Protein AF-A0A5V7L2M1-F1 (afdb_monomer_lite)

Organism: Salmonella hadar (NCBI:txid149385)

pLDDT: mean 93.15, std 5.22, range [58.5, 97.56]

Radius of gyration: 19.1 Å; chains: 1; bounding box: 48×19×46 Å

Sequence (79 aa):
MAMNSEQANAFKAGSGIDPTVLNKFVLGFVLSVLFLWFAWSVLVVFRGWRAGKVTEQNALHFFISTAILVVFSVWMFAS

InterPro domains:
  IPR021676 Protein of unknown function DUF3262 [PF11660] (3-78)
  IPR021676 Protein of unknown function DUF3262 [TIGR03758] (4-79)

Secondary structure (DSSP, 8-state):
-PPPHHHHHHHHHHHSS-HHHHHHHHHHHHHHHHHHHHHHHHHHHHHHHHTTSS-HHHHHHHHHHHHHHHHHHHHHHH-

Foldseek 3Di:
DDQDPVRQVVCCVVPVDRPVVVLVVVLVVVLVVLVVVLVVVLVVLVVCVVVVNHDPVRSVVVNVVSVVVSVCSCVVRVD

Structure (mmCIF, N/CA/C/O backbone):
data_AF-A0A5V7L2M1-F1
#
_entry.id   AF-A0A5V7L2M1-F1
#
loop_
_atom_site.group_PDB
_atom_site.id
_atom_site.type_symbol
_atom_site.label_atom_id
_atom_site.label_alt_id
_atom_site.label_comp_id
_atom_site.label_asym_id
_atom_site.label_entity_id
_atom_site.label_seq_id
_atom_site.pdbx_PDB_ins_code
_atom_site.Cartn_x
_atom_site.Cartn_y
_atom_site.Cartn_z
_atom_site.occupancy
_atom_site.B_iso_or_equiv
_atom_site.auth_seq_id
_atom_site.auth_comp_id
_atom_site.auth_asym_id
_atom_site.auth_atom_id
_atom_site.pdbx_PDB_model_num
ATOM 1 N N . MET A 1 1 ? 24.079 -3.804 -4.883 1.00 58.50 1 MET A N 1
ATOM 2 C CA . MET A 1 1 ? 24.904 -3.430 -6.051 1.00 58.50 1 MET A CA 1
ATOM 3 C C . MET A 1 1 ? 23.946 -3.021 -7.156 1.00 58.50 1 MET A C 1
ATOM 5 O O . MET A 1 1 ? 23.061 -3.809 -7.462 1.00 58.50 1 MET A O 1
ATOM 9 N N . ALA A 1 2 ? 24.020 -1.783 -7.647 1.00 79.56 2 ALA A N 1
ATOM 10 C CA . ALA A 1 2 ? 23.168 -1.343 -8.752 1.00 79.56 2 ALA A CA 1
ATOM 11 C C . ALA A 1 2 ? 23.607 -2.030 -10.058 1.00 79.56 2 ALA A C 1
ATOM 13 O O . ALA A 1 2 ? 24.784 -2.361 -10.206 1.00 79.56 2 ALA A O 1
ATOM 14 N N . MET A 1 3 ? 22.661 -2.263 -10.971 1.00 86.75 3 MET A N 1
ATOM 15 C CA . MET A 1 3 ? 22.939 -2.838 -12.290 1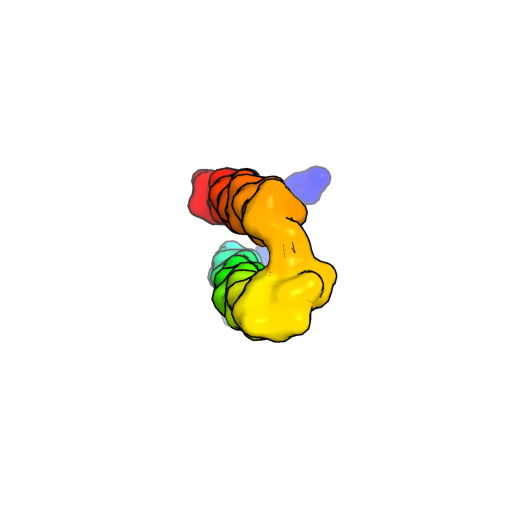.00 86.75 3 MET A CA 1
ATOM 16 C C . MET A 1 3 ? 23.914 -1.930 -13.050 1.00 86.75 3 MET A C 1
ATOM 18 O O . MET A 1 3 ? 23.687 -0.722 -13.129 1.00 86.75 3 MET A O 1
ATOM 22 N N . ASN A 1 4 ? 24.996 -2.495 -13.588 1.00 92.44 4 ASN A N 1
ATOM 23 C CA . ASN A 1 4 ? 25.931 -1.730 -14.413 1.00 92.44 4 ASN A CA 1
ATOM 24 C C . ASN A 1 4 ? 25.403 -1.577 -15.857 1.00 92.44 4 ASN A C 1
ATOM 26 O O . ASN A 1 4 ? 24.425 -2.215 -16.257 1.00 92.44 4 ASN A O 1
ATOM 30 N N . SER A 1 5 ? 26.034 -0.708 -16.646 1.00 90.69 5 SER A N 1
ATOM 31 C CA . SER A 1 5 ? 25.599 -0.402 -18.017 1.00 90.69 5 SER A CA 1
ATOM 32 C C . SER A 1 5 ? 25.611 -1.624 -18.941 1.00 90.69 5 SER A C 1
ATOM 34 O O . SER A 1 5 ? 24.703 -1.784 -19.755 1.00 90.69 5 SER A O 1
ATOM 36 N N . GLU A 1 6 ? 26.596 -2.512 -18.801 1.00 93.69 6 GLU A N 1
ATOM 37 C CA . GLU A 1 6 ? 26.696 -3.747 -19.589 1.00 93.69 6 GLU A CA 1
ATOM 38 C C . GLU A 1 6 ? 25.533 -4.700 -19.294 1.00 93.69 6 GLU A C 1
ATOM 40 O O . GLU A 1 6 ? 24.907 -5.222 -20.215 1.00 93.69 6 GLU A O 1
ATOM 45 N N . GLN A 1 7 ? 25.181 -4.868 -18.018 1.00 93.06 7 GLN A N 1
ATOM 46 C CA . GLN A 1 7 ? 24.046 -5.680 -17.582 1.00 93.06 7 GLN A CA 1
ATOM 47 C C . GLN A 1 7 ? 22.710 -5.104 -18.068 1.00 93.06 7 GLN A C 1
ATOM 49 O O . GLN A 1 7 ? 21.859 -5.858 -18.540 1.00 93.06 7 GLN A O 1
ATOM 54 N N . ALA A 1 8 ? 22.531 -3.781 -17.999 1.00 92.75 8 ALA A N 1
ATOM 55 C CA . ALA A 1 8 ? 21.326 -3.119 -18.498 1.00 92.75 8 ALA A CA 1
ATOM 56 C C . ALA A 1 8 ? 21.169 -3.291 -20.016 1.00 92.75 8 ALA A C 1
ATOM 58 O O . ALA A 1 8 ? 20.077 -3.599 -20.498 1.00 92.7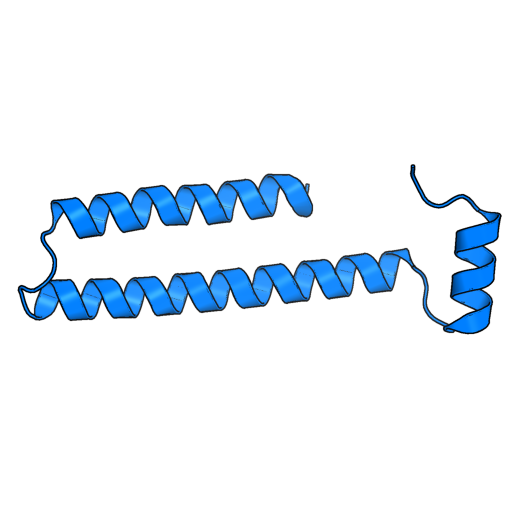5 8 ALA A O 1
ATOM 59 N N . ASN A 1 9 ? 22.267 -3.161 -20.766 1.00 92.50 9 ASN A N 1
ATOM 60 C CA . ASN A 1 9 ? 22.279 -3.357 -22.213 1.00 92.50 9 ASN A CA 1
ATOM 61 C C . ASN A 1 9 ? 22.010 -4.813 -22.599 1.00 92.50 9 ASN A C 1
ATOM 63 O O . ASN A 1 9 ? 21.196 -5.061 -23.486 1.00 92.50 9 ASN A O 1
ATOM 67 N N . ALA A 1 10 ? 22.632 -5.775 -21.913 1.00 92.44 10 ALA A N 1
ATOM 68 C CA . ALA A 1 10 ? 22.377 -7.195 -22.135 1.00 92.44 10 ALA A CA 1
ATOM 69 C C . ALA A 1 10 ? 20.912 -7.561 -21.836 1.00 92.44 10 ALA A C 1
ATOM 71 O O . ALA A 1 10 ? 20.273 -8.253 -22.630 1.00 92.44 10 ALA A O 1
ATOM 72 N N . PHE A 1 11 ? 20.344 -7.043 -20.739 1.00 92.62 11 PHE A N 1
ATOM 73 C CA . PHE A 1 11 ? 18.932 -7.242 -20.405 1.00 92.62 11 PHE A CA 1
ATOM 74 C C . PHE A 1 11 ? 18.008 -6.657 -21.473 1.00 92.62 11 PHE A C 1
ATOM 76 O O . PHE A 1 11 ? 17.068 -7.321 -21.910 1.00 92.62 11 PHE A O 1
ATOM 83 N N . LYS A 1 12 ? 18.274 -5.425 -21.919 1.00 93.94 12 LYS A N 1
ATOM 84 C CA . LYS A 1 12 ? 17.483 -4.766 -22.961 1.00 93.94 12 LYS A CA 1
ATOM 85 C C . LYS A 1 12 ? 17.574 -5.512 -24.292 1.00 93.94 12 LYS A C 1
ATOM 87 O O . LYS A 1 12 ? 16.555 -5.681 -24.951 1.00 93.94 12 LYS A O 1
ATOM 92 N N . ALA A 1 13 ? 18.758 -6.003 -24.661 1.00 94.75 13 ALA A N 1
ATOM 93 C CA . ALA A 1 13 ? 18.957 -6.800 -25.869 1.00 94.75 13 ALA A CA 1
ATOM 94 C C . ALA A 1 13 ? 18.211 -8.146 -25.818 1.00 94.75 13 ALA A C 1
ATOM 96 O O . ALA A 1 13 ? 17.660 -8.568 -26.829 1.00 94.75 13 ALA A O 1
ATOM 97 N N . GLY A 1 14 ? 18.162 -8.803 -24.653 1.00 94.44 14 GLY A N 1
ATOM 98 C CA . GLY A 1 14 ? 17.468 -10.085 -24.485 1.00 94.44 14 GLY A CA 1
ATOM 99 C C . GLY A 1 14 ? 15.949 -9.976 -24.306 1.00 94.44 14 GLY A C 1
ATOM 100 O O . GLY A 1 14 ? 15.216 -10.841 -24.773 1.00 94.44 14 GLY A O 1
ATOM 101 N N . SER A 1 15 ? 15.464 -8.931 -23.629 1.00 92.00 15 SER A N 1
ATOM 102 C CA . SER A 1 15 ? 14.036 -8.757 -23.305 1.00 92.00 15 SER A CA 1
ATOM 103 C C . SER A 1 15 ? 13.285 -7.824 -24.256 1.00 92.00 15 SER A C 1
ATOM 105 O O . SER A 1 15 ? 12.057 -7.851 -24.290 1.00 92.00 15 SER A O 1
ATOM 107 N N . GLY A 1 16 ? 13.995 -6.954 -24.983 1.00 93.81 16 GLY A N 1
ATOM 108 C CA . GLY A 1 16 ? 13.410 -5.864 -25.768 1.00 93.81 16 GLY A CA 1
ATOM 109 C C . GLY A 1 16 ? 12.815 -4.724 -24.929 1.00 93.81 16 GLY A C 1
ATOM 110 O O . GLY A 1 16 ? 12.300 -3.760 -25.494 1.00 93.81 16 GLY A O 1
ATOM 111 N N . ILE A 1 17 ? 12.880 -4.804 -23.596 1.00 93.00 17 ILE A N 1
ATOM 112 C CA . ILE A 1 17 ? 12.263 -3.850 -22.670 1.00 93.00 17 ILE A CA 1
ATOM 113 C C . ILE A 1 17 ? 13.354 -3.105 -21.907 1.00 93.00 17 ILE A C 1
ATOM 115 O O . ILE A 1 17 ? 14.347 -3.679 -21.460 1.00 93.00 17 ILE A O 1
ATOM 119 N N . ASP A 1 18 ? 13.158 -1.800 -21.737 1.00 92.56 18 ASP A N 1
ATOM 120 C CA . ASP A 1 18 ? 14.044 -0.996 -20.909 1.00 92.56 18 ASP A CA 1
ATOM 121 C C . ASP A 1 18 ? 13.900 -1.387 -19.419 1.00 92.56 18 ASP A C 1
ATOM 123 O O . ASP A 1 18 ? 12.776 -1.357 -18.897 1.00 92.56 18 ASP A O 1
ATOM 127 N N . PRO A 1 19 ? 14.994 -1.734 -18.708 1.00 91.38 19 PRO A N 1
ATOM 128 C CA . PRO A 1 19 ? 14.938 -2.125 -17.298 1.00 91.38 19 PRO A CA 1
ATOM 129 C C . PRO A 1 19 ? 14.200 -1.115 -16.409 1.00 91.38 19 PRO A C 1
ATOM 131 O O . PRO A 1 19 ? 13.493 -1.506 -15.478 1.00 91.38 19 PRO A O 1
ATOM 134 N N . THR A 1 20 ? 14.319 0.185 -16.701 1.00 90.62 20 THR A N 1
ATOM 135 C CA . THR A 1 20 ? 13.655 1.239 -15.926 1.00 90.62 20 THR A CA 1
ATOM 136 C C . THR A 1 20 ? 12.142 1.236 -16.138 1.00 90.62 20 THR A C 1
ATOM 138 O O . THR A 1 20 ? 11.390 1.487 -15.196 1.00 90.62 20 THR A O 1
ATOM 141 N N . VAL A 1 21 ? 11.673 0.920 -17.349 1.00 94.00 21 VAL A N 1
ATOM 142 C CA . VAL A 1 21 ? 10.235 0.796 -17.640 1.00 94.00 21 VAL A CA 1
ATOM 143 C C . VAL A 1 21 ? 9.650 -0.394 -16.890 1.00 94.00 21 VAL A C 1
ATOM 145 O O . VAL A 1 21 ? 8.624 -0.250 -16.225 1.00 94.00 21 VAL A O 1
ATOM 148 N N . LEU A 1 22 ? 10.329 -1.545 -16.933 1.00 94.12 22 LEU A N 1
ATOM 149 C CA . LEU A 1 22 ? 9.894 -2.737 -16.207 1.00 94.12 22 LEU A CA 1
ATOM 150 C C . LEU A 1 22 ? 9.851 -2.489 -14.693 1.00 94.12 22 LEU A C 1
ATOM 152 O O . LEU A 1 22 ? 8.869 -2.841 -14.044 1.00 94.12 22 LEU A O 1
ATOM 156 N N . ASN A 1 23 ? 10.875 -1.837 -14.137 1.00 92.06 23 ASN A N 1
ATOM 157 C CA . ASN A 1 23 ? 10.917 -1.493 -12.718 1.00 92.06 23 ASN A CA 1
ATOM 158 C C . ASN A 1 23 ? 9.718 -0.622 -12.303 1.00 92.06 23 ASN A C 1
ATOM 160 O O . ASN A 1 23 ? 9.021 -0.966 -11.349 1.00 92.06 23 ASN A O 1
ATOM 164 N N . LYS A 1 24 ? 9.424 0.446 -13.057 1.00 93.31 24 LYS A N 1
ATOM 165 C CA . LYS A 1 24 ? 8.274 1.324 -12.786 1.00 93.31 24 LYS A CA 1
ATOM 166 C C . LYS A 1 24 ? 6.942 0.586 -12.893 1.00 93.31 24 LYS A C 1
ATOM 168 O O . LYS A 1 24 ? 6.056 0.810 -12.073 1.00 93.31 24 LYS A O 1
ATOM 173 N N . PHE A 1 25 ? 6.799 -0.299 -13.879 1.00 95.75 25 PHE A N 1
ATOM 174 C CA . PHE A 1 25 ? 5.586 -1.095 -14.049 1.00 95.75 25 PHE A CA 1
ATOM 175 C C . PHE A 1 25 ? 5.355 -2.041 -12.865 1.00 95.75 25 PHE A C 1
ATOM 177 O O . PHE A 1 25 ? 4.270 -2.049 -12.286 1.00 95.75 25 PHE A O 1
ATOM 184 N N . VAL A 1 26 ? 6.385 -2.793 -12.465 1.00 95.19 26 VAL A N 1
ATOM 185 C CA . VAL A 1 26 ? 6.309 -3.707 -11.315 1.00 95.19 26 VAL A CA 1
ATOM 186 C C . VAL A 1 26 ? 6.012 -2.934 -10.033 1.00 95.19 26 VAL A C 1
ATOM 188 O O . VAL A 1 26 ? 5.145 -3.340 -9.262 1.00 95.19 26 VAL A O 1
ATOM 191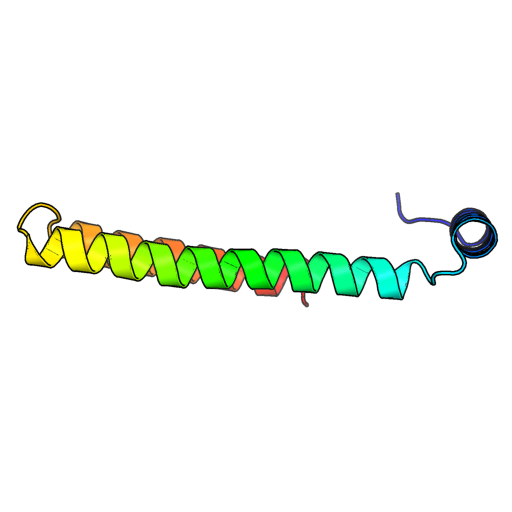 N N . LEU A 1 27 ? 6.672 -1.794 -9.828 1.00 95.31 27 LEU A N 1
ATOM 192 C CA . LEU A 1 27 ? 6.413 -0.927 -8.687 1.00 95.31 27 LEU A CA 1
ATOM 193 C C . LEU A 1 27 ? 4.953 -0.450 -8.655 1.00 95.31 27 LEU A C 1
ATOM 195 O O . LEU A 1 27 ? 4.277 -0.591 -7.637 1.00 95.31 27 LEU A O 1
ATOM 199 N N . GLY A 1 28 ? 4.445 0.068 -9.775 1.00 95.00 28 GLY A N 1
ATOM 200 C CA . GLY A 1 28 ? 3.056 0.510 -9.888 1.00 95.00 28 GLY A CA 1
ATOM 201 C C . GLY A 1 28 ? 2.058 -0.625 -9.648 1.00 95.00 28 GLY A C 1
ATOM 202 O O . GLY A 1 28 ? 1.041 -0.425 -8.980 1.00 95.00 28 GLY A O 1
ATOM 203 N N . PHE A 1 29 ? 2.366 -1.833 -10.125 1.00 97.00 29 PHE A N 1
ATOM 204 C CA . PHE A 1 29 ? 1.558 -3.022 -9.875 1.00 97.00 29 PHE A CA 1
ATOM 205 C C . PHE A 1 29 ? 1.506 -3.374 -8.381 1.00 97.00 29 PHE A C 1
ATOM 207 O O . PHE A 1 29 ? 0.418 -3.535 -7.829 1.00 97.00 29 PHE A O 1
ATOM 214 N N . VAL A 1 30 ? 2.658 -3.422 -7.704 1.00 96.06 30 VAL A N 1
ATOM 215 C CA . VAL A 1 30 ? 2.733 -3.707 -6.260 1.00 96.06 30 VAL A CA 1
ATOM 216 C C . VAL A 1 30 ? 1.966 -2.660 -5.451 1.00 96.06 30 VAL A C 1
ATOM 218 O O . VAL A 1 30 ? 1.182 -3.021 -4.573 1.00 96.06 30 VAL A O 1
ATOM 221 N N . LEU A 1 31 ? 2.124 -1.374 -5.776 1.00 95.31 31 LEU A N 1
ATOM 222 C CA . LEU A 1 31 ? 1.376 -0.302 -5.115 1.00 95.31 31 LEU A CA 1
ATOM 223 C C . LEU A 1 31 ? -0.132 -0.429 -5.353 1.00 95.31 31 LEU A C 1
ATOM 225 O O . LEU A 1 31 ? -0.915 -0.257 -4.423 1.00 95.31 31 LEU A O 1
ATOM 229 N N . SER A 1 3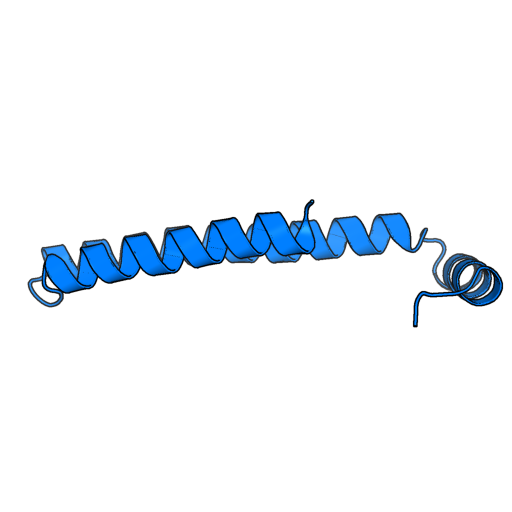2 ? -0.556 -0.795 -6.562 1.00 96.69 32 SER A N 1
ATOM 230 C CA . SER A 1 32 ? -1.976 -1.014 -6.867 1.00 96.69 32 SER A CA 1
ATOM 231 C C . SER A 1 32 ? -2.568 -2.138 -6.013 1.00 96.69 32 SER A C 1
ATOM 233 O O . SER A 1 32 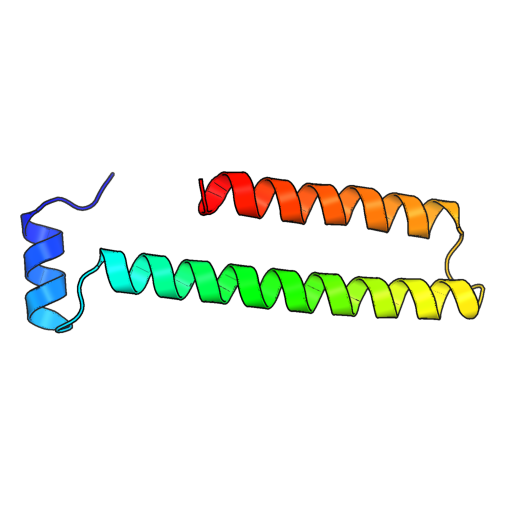? -3.634 -1.973 -5.421 1.00 96.69 32 SER A O 1
ATOM 235 N N . VAL A 1 33 ? -1.856 -3.263 -5.888 1.00 97.56 33 VAL A N 1
ATOM 236 C CA . VAL A 1 33 ? -2.258 -4.377 -5.016 1.00 97.56 33 VAL A CA 1
ATOM 237 C C . VAL A 1 33 ? -2.321 -3.931 -3.553 1.00 97.56 33 VAL A C 1
ATOM 239 O O . VAL A 1 33 ? -3.277 -4.275 -2.858 1.00 97.56 33 VAL A O 1
ATOM 242 N N . LEU A 1 34 ? -1.362 -3.120 -3.097 1.00 96.00 34 LEU A N 1
ATOM 243 C CA . LEU A 1 34 ? -1.352 -2.570 -1.741 1.00 96.00 34 LEU A CA 1
ATOM 244 C C . LEU A 1 34 ? -2.594 -1.709 -1.461 1.00 96.00 34 LEU A C 1
ATOM 246 O O . LEU A 1 34 ? -3.225 -1.868 -0.416 1.00 96.00 34 LEU A O 1
ATOM 250 N N . PHE A 1 35 ? -2.989 -0.841 -2.396 1.00 95.06 35 PHE A N 1
ATOM 251 C CA . PHE A 1 35 ? -4.196 -0.021 -2.255 1.00 95.06 35 PHE A CA 1
ATOM 252 C C . PHE A 1 35 ? -5.478 -0.856 -2.262 1.00 95.06 35 PHE A C 1
ATOM 254 O O . PHE A 1 35 ? -6.379 -0.602 -1.459 1.00 95.06 35 PHE A O 1
ATOM 261 N N . LEU A 1 36 ? -5.560 -1.875 -3.122 1.00 97.44 36 LEU A N 1
ATOM 262 C CA . LEU A 1 36 ? -6.692 -2.805 -3.131 1.00 97.44 36 LEU A CA 1
ATOM 263 C C . LEU A 1 36 ? -6.792 -3.573 -1.810 1.00 97.44 36 LEU A C 1
ATOM 265 O O . LEU A 1 36 ? -7.882 -3.701 -1.251 1.00 97.44 36 LEU A O 1
ATOM 269 N N . TRP A 1 37 ? -5.660 -4.036 -1.280 1.00 96.88 37 TRP A N 1
ATOM 270 C CA . TRP A 1 37 ? -5.599 -4.693 0.020 1.00 96.88 37 TRP A CA 1
ATOM 271 C C . TRP A 1 37 ? -6.000 -3.751 1.160 1.00 96.88 37 TRP A C 1
ATOM 273 O O . TRP A 1 37 ? -6.766 -4.155 2.036 1.00 96.88 37 TRP A O 1
ATOM 283 N N . PHE A 1 38 ? -5.549 -2.494 1.137 1.00 95.00 38 PHE A N 1
ATOM 284 C CA . PHE A 1 38 ? -5.949 -1.482 2.114 1.00 95.00 38 PHE A CA 1
ATOM 285 C C . PHE A 1 38 ? -7.467 -1.279 2.100 1.00 95.00 38 PHE A C 1
ATOM 287 O O . PHE A 1 38 ? -8.119 -1.437 3.131 1.00 95.00 38 PHE A O 1
ATOM 294 N N . ALA A 1 39 ? -8.043 -1.017 0.923 1.00 95.50 39 ALA A N 1
ATOM 295 C CA . ALA A 1 39 ? -9.481 -0.823 0.764 1.00 95.50 39 ALA A CA 1
ATOM 296 C C . ALA A 1 39 ? -10.280 -2.049 1.234 1.00 95.50 39 ALA A C 1
ATOM 298 O O . ALA A 1 39 ? -11.253 -1.919 1.980 1.00 95.50 39 ALA A O 1
ATOM 299 N N . TRP A 1 40 ? -9.846 -3.251 0.852 1.00 97.38 40 TRP A N 1
ATOM 300 C CA . TRP A 1 40 ? -10.468 -4.493 1.300 1.00 97.38 40 TRP A CA 1
ATOM 301 C C . TRP A 1 40 ? -10.399 -4.659 2.822 1.00 97.38 40 TRP A C 1
ATOM 303 O O . TRP A 1 40 ? -11.410 -4.965 3.455 1.00 97.38 40 TRP A O 1
ATOM 313 N N . SER A 1 41 ? -9.242 -4.402 3.428 1.00 95.69 41 SER A N 1
ATOM 314 C CA . SER A 1 41 ? -9.054 -4.557 4.872 1.00 95.69 41 SER A CA 1
ATOM 315 C C . SER A 1 41 ? -9.907 -3.567 5.668 1.00 95.69 41 SER A C 1
ATOM 317 O O . SER A 1 41 ? -10.526 -3.946 6.662 1.00 95.69 41 SER A O 1
ATOM 319 N N . VAL A 1 42 ? -10.038 -2.328 5.184 1.00 94.25 42 VAL A N 1
ATOM 320 C CA . VAL A 1 42 ? -10.964 -1.328 5.739 1.00 94.25 42 VAL A CA 1
ATOM 321 C C . VAL A 1 42 ? -12.405 -1.842 5.728 1.00 94.25 42 VAL A C 1
ATOM 323 O O . VAL A 1 42 ? -13.099 -1.752 6.742 1.00 94.25 42 VAL A O 1
ATOM 326 N N . LEU A 1 43 ? -12.856 -2.439 4.620 1.00 95.62 43 LEU A N 1
ATOM 327 C CA . LEU A 1 43 ? -14.199 -3.021 4.531 1.00 95.62 43 LEU A CA 1
ATOM 328 C C . LEU A 1 43 ? -14.393 -4.184 5.512 1.00 95.62 43 LEU A C 1
ATOM 330 O O . LEU A 1 43 ? -15.459 -4.298 6.119 1.00 95.62 43 LEU A O 1
ATOM 334 N N . VAL A 1 44 ? -13.386 -5.044 5.679 1.00 96.12 44 VAL A N 1
ATOM 335 C CA . VAL A 1 44 ? -13.421 -6.164 6.632 1.00 96.12 44 VAL A CA 1
ATOM 336 C C . VAL A 1 44 ? -13.547 -5.653 8.066 1.00 96.12 44 VAL A C 1
ATOM 338 O O . VAL A 1 44 ? -14.436 -6.097 8.796 1.00 96.12 44 VAL A O 1
ATOM 341 N N . VAL A 1 45 ? -12.717 -4.684 8.455 1.00 95.81 45 VAL A N 1
ATOM 342 C CA . VAL A 1 45 ? -12.733 -4.097 9.802 1.00 95.81 45 VAL A CA 1
ATOM 343 C C . VAL A 1 45 ? -14.041 -3.361 10.064 1.00 95.81 45 VAL A C 1
ATOM 345 O O . VAL A 1 45 ? -14.650 -3.563 11.112 1.00 95.81 45 VAL A O 1
ATOM 348 N N . PHE A 1 46 ? -14.541 -2.594 9.094 1.00 92.88 46 PHE A N 1
ATOM 349 C CA . PHE A 1 46 ? -15.829 -1.911 9.207 1.00 92.88 46 PHE A CA 1
ATOM 350 C C . PHE A 1 46 ? -16.995 -2.890 9.405 1.00 92.88 46 PHE A C 1
ATOM 352 O O . PHE A 1 46 ? -17.847 -2.687 10.271 1.00 92.88 46 PHE A O 1
ATOM 359 N N . ARG A 1 47 ? -17.026 -3.990 8.641 1.00 95.44 47 ARG A N 1
ATOM 360 C CA . ARG A 1 47 ? -18.029 -5.056 8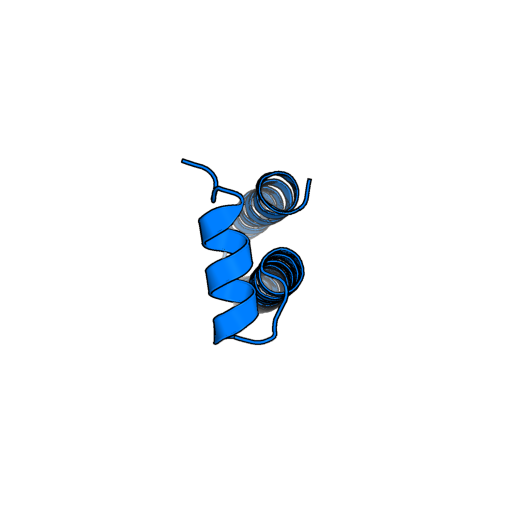.813 1.00 95.44 47 ARG A CA 1
ATOM 361 C C . ARG A 1 47 ? -17.908 -5.726 10.184 1.00 95.44 47 ARG A C 1
ATOM 363 O O . ARG A 1 47 ? -18.928 -5.981 10.819 1.00 95.44 47 ARG A O 1
ATOM 370 N N . GLY A 1 48 ? -16.684 -5.983 10.648 1.00 95.19 48 GLY A N 1
ATOM 371 C CA . GLY A 1 48 ? -16.414 -6.553 11.970 1.00 95.19 48 GLY A CA 1
ATOM 372 C C . GLY A 1 48 ? -16.862 -5.644 13.116 1.00 95.19 48 GLY A C 1
ATOM 373 O O . GLY A 1 48 ? -17.484 -6.121 14.064 1.00 95.19 48 GLY A O 1
ATOM 374 N N . TRP A 1 49 ? -16.619 -4.339 12.993 1.00 94.12 49 TRP A N 1
ATOM 375 C CA . TRP A 1 49 ? -17.060 -3.328 13.954 1.00 94.12 49 TRP A CA 1
ATOM 376 C C . TRP A 1 49 ? -18.587 -3.238 14.012 1.00 94.12 49 TRP A C 1
ATOM 378 O O . TRP A 1 49 ? -19.171 -3.360 15.086 1.00 94.12 49 TRP A O 1
ATOM 388 N N . ARG A 1 50 ? -19.258 -3.168 12.853 1.00 94.06 50 ARG A N 1
ATOM 389 C CA . ARG A 1 50 ? -20.731 -3.180 12.779 1.00 94.06 50 ARG A CA 1
ATOM 390 C C . ARG A 1 50 ? -21.368 -4.436 13.372 1.00 94.06 50 ARG A C 1
ATOM 392 O O . ARG A 1 50 ? -22.490 -4.370 13.858 1.00 94.06 50 ARG A O 1
ATOM 399 N N . ALA A 1 51 ? -20.680 -5.573 13.306 1.00 95.81 51 ALA A N 1
ATOM 400 C CA . ALA A 1 51 ? -21.137 -6.832 13.886 1.00 95.81 51 ALA A CA 1
ATOM 401 C C . ALA A 1 51 ? -20.814 -6.970 15.389 1.00 95.81 51 ALA A C 1
ATOM 403 O O . ALA A 1 51 ? -21.040 -8.040 15.950 1.00 95.81 51 ALA A O 1
ATOM 404 N N . GLY A 1 52 ? -20.234 -5.943 16.027 1.00 94.50 52 GLY A N 1
ATOM 405 C CA . GLY A 1 52 ? -19.811 -5.980 17.431 1.00 94.50 52 GLY A CA 1
ATOM 406 C C . GLY A 1 52 ? -18.617 -6.903 17.707 1.00 94.50 52 GLY A C 1
ATOM 407 O O . GLY A 1 52 ? -18.324 -7.199 18.860 1.00 94.50 52 GLY A O 1
ATOM 408 N N . LYS A 1 53 ? -17.926 -7.381 16.662 1.00 93.88 53 LYS A N 1
ATOM 409 C CA . LYS A 1 53 ? -16.780 -8.303 16.770 1.00 93.88 53 LYS A CA 1
ATOM 410 C C . LYS A 1 53 ? -15.441 -7.582 16.915 1.00 93.88 53 LYS A C 1
ATOM 412 O O . LYS A 1 53 ? -14.449 -8.203 17.282 1.00 93.88 53 LYS A O 1
ATOM 417 N N . VAL A 1 54 ? -15.402 -6.293 16.586 1.00 92.75 54 VAL A N 1
ATOM 418 C CA . VAL A 1 54 ? -14.207 -5.446 16.650 1.00 92.75 54 VAL A CA 1
ATOM 419 C C . VAL A 1 54 ? -14.544 -4.213 17.474 1.00 92.75 54 VAL A C 1
ATOM 421 O O . VAL A 1 54 ? -15.543 -3.548 17.210 1.00 92.75 54 VAL A O 1
ATOM 424 N N . THR A 1 55 ? -13.716 -3.908 18.470 1.00 94.44 55 THR A N 1
ATOM 425 C CA . THR A 1 55 ? -13.856 -2.690 19.273 1.00 94.44 55 THR A CA 1
ATOM 426 C C . THR A 1 55 ? -13.418 -1.466 18.473 1.00 94.44 55 THR A C 1
ATOM 428 O O . THR A 1 55 ? -12.575 -1.557 17.580 1.00 94.44 55 THR A O 1
ATOM 431 N N . GLU A 1 56 ? -13.961 -0.299 18.812 1.00 92.50 56 GLU A N 1
ATOM 432 C CA . GLU A 1 56 ? -13.596 0.966 18.164 1.00 92.50 56 GLU A CA 1
ATOM 433 C C . GLU A 1 56 ? -12.093 1.266 18.284 1.00 92.50 56 GLU A C 1
ATOM 435 O O . GLU A 1 56 ? -11.456 1.634 17.300 1.00 92.50 56 GLU A O 1
ATOM 440 N N . GLN A 1 57 ? -11.498 0.993 19.450 1.00 93.81 57 GLN A N 1
ATOM 441 C CA . GLN A 1 57 ? -10.059 1.149 19.673 1.00 93.81 57 GLN A CA 1
ATOM 442 C C . GLN A 1 57 ? -9.221 0.278 18.724 1.00 93.81 57 GLN A C 1
ATOM 444 O O . GLN A 1 57 ? -8.249 0.761 18.143 1.00 93.81 57 GLN A O 1
ATOM 449 N N . ASN A 1 58 ? -9.605 -0.987 18.526 1.00 92.62 58 ASN A N 1
ATOM 450 C CA . ASN A 1 58 ? -8.885 -1.891 17.628 1.00 92.62 58 ASN A CA 1
ATOM 451 C C . ASN A 1 58 ? -9.057 -1.483 16.162 1.00 92.62 58 ASN A C 1
ATOM 453 O O . ASN A 1 58 ? -8.103 -1.570 15.389 1.00 92.62 58 ASN A O 1
ATOM 457 N N . ALA A 1 59 ? -10.247 -1.009 15.784 1.00 92.69 59 ALA A N 1
ATOM 458 C CA . ALA A 1 59 ? -10.485 -0.471 14.452 1.00 92.69 59 ALA A CA 1
ATOM 459 C C . ALA A 1 59 ? -9.609 0.764 14.196 1.00 92.69 59 ALA A C 1
ATOM 461 O O . ALA A 1 59 ? -8.912 0.813 13.184 1.00 92.69 59 ALA A O 1
ATOM 462 N N . LEU A 1 60 ? -9.575 1.724 15.126 1.00 93.75 60 LEU A N 1
ATOM 463 C CA . LEU A 1 60 ? -8.762 2.935 15.005 1.00 93.75 60 LEU A CA 1
ATOM 464 C C . LEU A 1 60 ? -7.266 2.612 14.918 1.00 93.75 60 LEU A C 1
ATOM 466 O O . LEU A 1 60 ? -6.577 3.129 14.039 1.00 93.75 60 LEU A O 1
ATOM 470 N N . HIS A 1 61 ? -6.774 1.722 15.783 1.00 94.62 61 HIS A N 1
ATOM 471 C CA . HIS A 1 61 ? -5.388 1.265 15.732 1.00 94.62 61 HIS A CA 1
ATOM 472 C C . HIS A 1 61 ? -5.065 0.632 14.372 1.00 94.62 61 HIS A C 1
ATOM 474 O O . HIS A 1 61 ? -4.061 0.982 13.756 1.00 94.62 61 HIS A O 1
ATOM 480 N N . PHE A 1 62 ? -5.947 -0.232 13.855 1.00 94.88 62 PHE A N 1
ATOM 481 C CA . PHE A 1 62 ? -5.800 -0.804 12.519 1.00 94.88 62 PHE A CA 1
ATOM 482 C C . PHE A 1 62 ? -5.714 0.281 11.434 1.00 94.88 62 PHE A C 1
ATOM 484 O O . PHE A 1 62 ? -4.805 0.236 10.605 1.00 94.88 62 PHE A O 1
ATOM 491 N N . PHE A 1 63 ? -6.612 1.270 11.441 1.00 93.62 63 PHE A N 1
ATOM 492 C CA . PHE A 1 63 ? -6.590 2.354 10.455 1.00 93.62 63 PHE A CA 1
ATOM 493 C C . PHE A 1 63 ? -5.276 3.135 10.488 1.00 93.62 63 PHE A C 1
ATOM 495 O O . PHE A 1 63 ? -4.681 3.353 9.434 1.00 93.62 63 PHE A O 1
ATOM 502 N N . ILE A 1 64 ? -4.799 3.508 11.677 1.00 95.69 64 ILE A N 1
ATOM 503 C CA . ILE A 1 64 ? -3.552 4.265 11.841 1.00 95.69 64 ILE A CA 1
ATOM 504 C C . ILE A 1 64 ? -2.357 3.435 11.367 1.00 95.69 64 ILE A C 1
ATOM 506 O O . ILE A 1 64 ? -1.598 3.894 10.515 1.00 95.69 64 ILE A O 1
ATOM 510 N N . SER A 1 65 ? -2.199 2.202 11.861 1.00 94.62 65 SER A N 1
ATOM 511 C CA . SER A 1 65 ? -1.076 1.340 11.473 1.00 94.62 65 SER A CA 1
ATOM 512 C C . SER A 1 65 ? -1.059 1.062 9.971 1.00 94.62 65 SER A C 1
ATOM 514 O O . SER A 1 65 ? 0.002 1.084 9.349 1.00 94.62 65 SER A O 1
ATOM 516 N N . THR A 1 66 ? -2.227 0.845 9.366 1.00 94.25 66 THR A N 1
ATOM 517 C CA . THR A 1 66 ? -2.308 0.558 7.931 1.00 94.25 66 THR A CA 1
ATOM 518 C C . THR A 1 66 ? -2.063 1.805 7.083 1.00 94.25 66 THR A C 1
ATOM 520 O O . THR A 1 66 ? -1.373 1.722 6.070 1.00 94.25 66 THR A O 1
ATOM 523 N N . ALA A 1 67 ? -2.551 2.975 7.508 1.00 94.50 67 ALA A N 1
ATOM 524 C CA . ALA A 1 67 ? -2.255 4.239 6.838 1.00 94.50 67 ALA A CA 1
ATOM 525 C C . ALA A 1 67 ? -0.752 4.548 6.866 1.00 94.50 67 ALA A C 1
ATOM 527 O O . ALA A 1 67 ? -0.179 4.893 5.834 1.00 94.50 67 ALA A O 1
ATOM 528 N N . ILE A 1 68 ? -0.103 4.346 8.017 1.00 96.69 68 ILE A N 1
ATOM 529 C CA . ILE A 1 68 ? 1.352 4.460 8.162 1.00 96.69 68 ILE A CA 1
ATOM 530 C C . ILE A 1 68 ? 2.049 3.519 7.175 1.00 96.69 68 ILE A C 1
ATOM 532 O O . ILE A 1 68 ? 2.895 3.969 6.409 1.00 96.69 68 ILE A O 1
ATOM 536 N N . LEU A 1 69 ? 1.664 2.242 7.126 1.00 95.50 69 LEU A N 1
ATOM 537 C CA . LEU A 1 69 ? 2.263 1.267 6.212 1.00 95.50 69 LEU A CA 1
ATOM 538 C C . LEU A 1 69 ? 2.141 1.685 4.737 1.00 95.50 69 LEU A C 1
ATOM 540 O O . LEU A 1 69 ? 3.117 1.584 3.992 1.00 95.50 69 LEU A O 1
ATOM 544 N N . VAL A 1 70 ? 0.980 2.192 4.315 1.00 94.75 70 VAL A N 1
ATOM 545 C CA . VAL A 1 70 ? 0.774 2.676 2.941 1.00 94.75 70 VAL A CA 1
ATOM 546 C C . VAL A 1 70 ? 1.648 3.897 2.649 1.00 94.75 70 VAL A C 1
ATOM 548 O O . VAL A 1 70 ? 2.345 3.911 1.637 1.00 94.75 70 VAL A O 1
ATOM 551 N N . VAL A 1 71 ? 1.672 4.889 3.545 1.00 95.88 71 VAL A N 1
ATOM 552 C CA . VAL A 1 71 ? 2.490 6.104 3.384 1.00 95.88 71 VAL A CA 1
ATOM 553 C C . VAL A 1 71 ? 3.976 5.762 3.317 1.00 95.88 71 VAL A C 1
ATOM 555 O O . VAL A 1 71 ? 4.661 6.216 2.404 1.00 95.88 71 VAL A O 1
ATOM 558 N N . PHE A 1 72 ? 4.467 4.924 4.233 1.00 96.44 72 PHE A N 1
ATOM 559 C CA . PHE A 1 72 ? 5.863 4.490 4.235 1.00 96.44 72 PHE A CA 1
ATOM 560 C C . PHE A 1 72 ? 6.221 3.695 2.982 1.00 96.44 72 PHE A C 1
ATOM 562 O O . PHE A 1 72 ? 7.309 3.884 2.451 1.00 96.44 72 PHE A O 1
ATOM 569 N N . SER A 1 73 ? 5.319 2.850 2.477 1.00 93.50 73 SER A N 1
ATOM 570 C CA . SER A 1 73 ? 5.559 2.096 1.241 1.00 93.50 73 SER A CA 1
ATOM 571 C C . SER A 1 73 ? 5.660 3.023 0.029 1.00 93.50 73 SER A C 1
ATOM 573 O O . SER A 1 73 ? 6.567 2.884 -0.787 1.00 93.50 73 SER A O 1
ATOM 575 N N . VAL A 1 74 ? 4.763 4.005 -0.084 1.00 92.81 74 VAL A N 1
ATOM 576 C CA . VAL A 1 74 ? 4.819 4.992 -1.172 1.00 92.81 74 VAL A CA 1
ATOM 577 C C . VAL A 1 74 ? 6.087 5.834 -1.067 1.00 92.81 74 VAL A C 1
ATOM 579 O O . VAL A 1 74 ? 6.781 5.999 -2.062 1.00 92.81 74 VAL A O 1
ATOM 582 N N . TRP A 1 75 ? 6.429 6.318 0.127 1.00 93.75 75 TRP A N 1
ATOM 583 C CA . TRP A 1 75 ? 7.655 7.085 0.333 1.00 93.75 75 TRP A CA 1
ATOM 584 C C . TRP A 1 75 ? 8.901 6.262 -0.006 1.00 93.75 75 TRP A C 1
ATOM 586 O O . TRP A 1 75 ? 9.714 6.688 -0.807 1.00 93.75 75 TRP A O 1
ATOM 596 N N . MET A 1 76 ? 9.030 5.050 0.529 1.00 92.19 76 MET A N 1
ATOM 597 C CA . MET A 1 76 ? 10.237 4.238 0.365 1.00 92.19 76 MET A CA 1
ATOM 598 C C . MET A 1 76 ? 10.482 3.794 -1.081 1.00 92.19 76 MET A C 1
ATOM 600 O O . MET A 1 76 ? 11.635 3.640 -1.480 1.00 92.19 76 MET A O 1
ATOM 604 N N . PHE A 1 77 ? 9.420 3.526 -1.844 1.00 88.56 77 PHE A N 1
ATOM 605 C CA . PHE A 1 77 ? 9.557 2.901 -3.157 1.00 88.56 77 PHE A CA 1
ATOM 606 C C . PHE A 1 77 ? 9.196 3.811 -4.333 1.00 88.56 77 PHE A C 1
ATOM 608 O O . PHE A 1 77 ? 9.613 3.511 -5.448 1.00 88.56 77 PHE A O 1
ATOM 615 N N . ALA A 1 78 ? 8.433 4.886 -4.114 1.00 82.44 78 ALA A N 1
ATOM 616 C CA . ALA A 1 78 ? 7.996 5.805 -5.167 1.00 82.44 78 ALA A CA 1
ATOM 617 C C . ALA A 1 78 ? 8.530 7.244 -5.022 1.00 82.44 78 ALA A C 1
ATOM 619 O O . ALA A 1 78 ? 8.176 8.076 -5.862 1.00 82.44 78 ALA A O 1
ATOM 620 N N . SER A 1 79 ? 9.360 7.542 -4.008 1.00 75.88 79 SER A N 1
ATOM 621 C CA . SER A 1 79 ? 10.167 8.778 -3.940 1.00 75.88 79 SER A CA 1
ATOM 622 C C . SER A 1 79 ? 11.538 8.572 -4.569 1.00 75.88 79 SER A C 1
ATOM 624 O O . SER A 1 79 ? 11.976 9.463 -5.326 1.00 75.88 79 SER A O 1
#